Protein AF-V9ZBG5-F1 (afdb_monomer)

Foldseek 3Di:
DVVVVVVVVVVVVVVVVPPPPPPPPPVLFQCCVVPVVLLVVLLVLQVVLCVLVVHPVLSVVCPGSLNPDVSSVVSCVSVVVVVCSVVNVVSSVNRNDHPPPPPVPVVVVDPDDDPDDPDDDDDDD

Mean predicted aligned error: 14.55 Å

InterPro domains:
  IPR001166 Hyperglycemic hormone [PR00550] (35-51)
  IPR001166 Hyperglycemic hormone [PR00550] (51-66)
  IPR001166 Hyperglycemic hormone [PR00550] (66-76)
  IPR001262 Hyperglycemic hormone type 2 [PR00549] (28-44)
  IPR001262 Hyperglycemic hormone type 2 [PR00549] (52-64)
  IPR001262 Hyperglycemic hormone type 2 [PR00549] (73-84)
  IPR001262 Hyperglycemic hormone type 2 [PR00549] (84-95)
  IPR018251 Crustacean neurohormone, conserved site [PS01250] (58-75)
  IPR031098 Crustacean CHH/MIH/GIH neurohormone family [PF01147] (35-92)
  IPR031098 Crustacean CHH/MIH/GIH neurohormone family [PTHR35981] (20-97)
  IPR035957 Crustacean CHH/MIH/GIH neurohormone superfamily [G3DSA:1.10.2010.10] (22-98)
  IPR035957 Crustacean CHH/MIH/GIH neurohormone superfamily [SSF81778] (23-97)

Secondary structure (DSSP, 8-state):
-HHHHHHHHHHHHHHHHTTSSTT----SSTTTTT-HHHHHHHHHHHHHHHHHTT-HHHHHHHHTTTT-SHHHHHHHHHTTTTTTHHHHHHHHHHHHS--TTSTTTSTTT----------------

Nearest PDB structures (foldseek):
  1j0t-assembly1_A  TM=8.504E-01  e=1.084E-04  Penaeus japonicus

Structure (mmCIF, N/CA/C/O backbone):
data_AF-V9ZBG5-F1
#
_entry.id   AF-V9ZBG5-F1
#
loop_
_atom_site.group_PDB
_atom_site.id
_atom_site.type_symbol
_atom_site.label_atom_id
_atom_site.label_alt_id
_atom_site.label_comp_id
_atom_site.label_asym_id
_atom_site.label_entity_id
_atom_site.label_seq_id
_atom_site.pdbx_PDB_ins_code
_atom_site.Cartn_x
_atom_site.Cartn_y
_atom_site.Cartn_z
_atom_site.occupancy
_atom_site.B_iso_or_equiv
_atom_site.auth_seq_id
_atom_site.auth_comp_id
_atom_site.auth_asym_id
_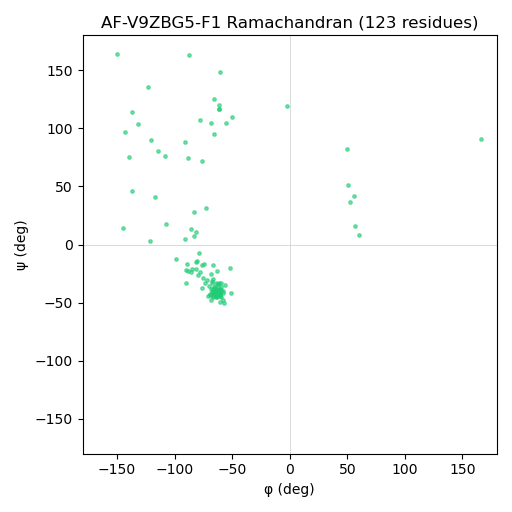atom_site.auth_atom_id
_atom_site.pdbx_PDB_model_num
ATOM 1 N N . MET A 1 1 ? 28.650 -11.155 -51.833 1.00 70.94 1 MET A N 1
ATOM 2 C CA . MET A 1 1 ? 27.173 -11.284 -51.750 1.00 70.94 1 MET A CA 1
ATOM 3 C C . MET A 1 1 ? 26.708 -12.117 -50.558 1.00 70.94 1 MET A C 1
ATOM 5 O O . MET A 1 1 ? 25.899 -11.615 -49.797 1.00 70.94 1 MET A O 1
ATOM 9 N N . TRP A 1 2 ? 27.236 -13.323 -50.328 1.00 78.38 2 TRP A N 1
ATOM 10 C CA . TRP A 1 2 ? 26.795 -14.191 -49.221 1.00 78.38 2 TRP A CA 1
ATOM 11 C C . TRP A 1 2 ? 27.058 -13.635 -47.816 1.00 78.38 2 TRP A C 1
ATOM 13 O O . TRP A 1 2 ? 26.186 -13.708 -46.959 1.00 78.38 2 TRP A O 1
ATOM 23 N N . LEU A 1 3 ? 28.213 -12.998 -47.598 1.00 73.88 3 LEU A N 1
ATOM 24 C CA . LEU A 1 3 ? 28.530 -12.371 -46.309 1.00 73.88 3 LEU A CA 1
ATOM 25 C C . LEU A 1 3 ? 27.525 -11.272 -45.935 1.00 73.88 3 LEU A C 1
ATOM 27 O O . LEU A 1 3 ? 27.107 -11.188 -44.788 1.00 73.88 3 LEU A O 1
ATOM 31 N N . LEU A 1 4 ? 27.071 -10.485 -46.917 1.00 78.69 4 LEU A N 1
ATOM 32 C CA . LEU A 1 4 ? 26.059 -9.451 -46.694 1.00 78.69 4 LEU A CA 1
ATOM 33 C C . LEU A 1 4 ? 24.703 -10.064 -46.322 1.00 78.69 4 LEU A C 1
ATOM 35 O O . LEU A 1 4 ? 24.044 -9.564 -45.421 1.00 78.69 4 LEU A O 1
ATOM 39 N N . ALA A 1 5 ? 24.312 -11.175 -46.953 1.00 82.81 5 ALA A N 1
ATOM 40 C CA . ALA A 1 5 ? 23.065 -11.868 -46.632 1.00 82.81 5 ALA A CA 1
ATOM 41 C C . ALA A 1 5 ? 23.072 -12.463 -45.213 1.00 82.81 5 ALA A C 1
ATOM 43 O O . ALA A 1 5 ? 22.088 -12.327 -44.491 1.00 82.81 5 ALA A O 1
ATOM 44 N N . VAL A 1 6 ? 24.190 -13.061 -44.782 1.00 86.00 6 VAL A N 1
ATOM 45 C CA . VAL A 1 6 ? 24.342 -13.608 -43.420 1.00 86.00 6 VAL A CA 1
ATOM 46 C C . VAL A 1 6 ? 24.292 -12.495 -42.372 1.00 86.00 6 VAL A C 1
ATOM 48 O O . VAL A 1 6 ? 23.610 -12.639 -41.360 1.00 86.00 6 VAL A O 1
ATOM 51 N N . VAL A 1 7 ? 24.948 -11.362 -42.636 1.00 85.12 7 VAL A N 1
ATOM 52 C CA . VAL A 1 7 ? 24.927 -10.193 -41.742 1.00 85.12 7 VAL A CA 1
ATOM 53 C C . VAL A 1 7 ? 23.523 -9.592 -41.645 1.00 85.12 7 VAL A C 1
ATOM 55 O O . VAL A 1 7 ? 23.059 -9.306 -40.544 1.00 85.12 7 VAL A O 1
ATOM 58 N N . VAL A 1 8 ? 22.813 -9.452 -42.769 1.00 85.25 8 VAL A N 1
ATOM 59 C CA . VAL A 1 8 ? 21.434 -8.938 -42.788 1.00 85.25 8 VAL A CA 1
ATOM 60 C C . VAL A 1 8 ? 20.486 -9.883 -42.048 1.00 85.25 8 VAL A C 1
ATOM 62 O O . VAL A 1 8 ? 19.693 -9.427 -41.230 1.00 85.25 8 VAL A O 1
ATOM 65 N N . MET A 1 9 ? 20.597 -11.195 -42.258 1.00 78.88 9 MET A N 1
ATOM 66 C CA . MET A 1 9 ? 19.782 -12.186 -41.546 1.00 78.88 9 MET A CA 1
ATOM 67 C C . ME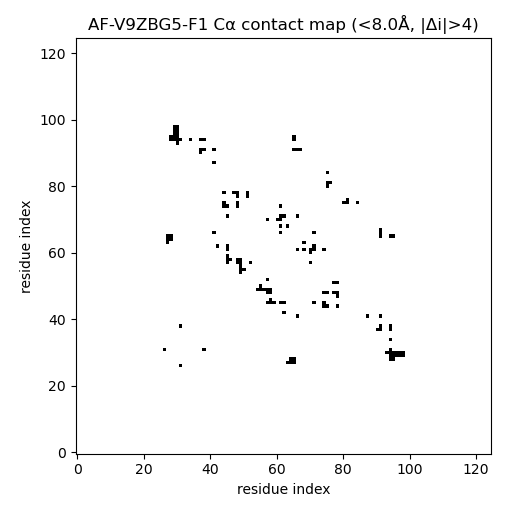T A 1 9 ? 20.050 -12.163 -40.038 1.00 78.88 9 MET A C 1
ATOM 69 O O . MET A 1 9 ? 19.104 -12.100 -39.256 1.00 78.88 9 MET A O 1
ATOM 73 N N . ALA A 1 10 ? 21.317 -12.119 -39.619 1.00 78.38 10 ALA A N 1
ATOM 74 C CA . ALA A 1 10 ? 21.672 -12.002 -38.207 1.00 78.38 10 ALA A CA 1
ATOM 75 C C . ALA A 1 10 ? 21.121 -10.707 -37.581 1.00 78.38 10 ALA A C 1
ATOM 77 O O . ALA A 1 10 ? 20.576 -10.735 -36.475 1.00 78.38 10 ALA A O 1
ATOM 78 N N . ALA A 1 11 ? 21.186 -9.582 -38.300 1.00 77.19 11 ALA A N 1
ATOM 79 C CA . ALA A 1 11 ? 20.657 -8.306 -37.827 1.00 77.19 11 ALA A CA 1
ATOM 80 C C . ALA A 1 11 ? 19.125 -8.331 -37.679 1.00 77.19 11 ALA A C 1
ATOM 82 O O . ALA A 1 11 ? 18.598 -7.871 -36.668 1.00 77.19 11 ALA A O 1
ATOM 83 N N . LEU A 1 12 ? 18.408 -8.927 -38.638 1.00 73.19 12 LEU A N 1
ATOM 84 C CA . LEU A 1 12 ? 16.946 -9.063 -38.598 1.00 73.19 12 LEU A CA 1
ATOM 85 C C . LEU A 1 12 ? 16.469 -9.952 -37.437 1.00 73.19 12 LEU A C 1
ATOM 87 O O . LEU A 1 12 ? 15.467 -9.644 -36.785 1.00 73.19 12 LEU A O 1
ATOM 91 N N . TRP A 1 13 ? 17.204 -11.023 -37.131 1.00 66.31 13 TRP A N 1
ATOM 92 C CA . TRP A 1 13 ? 16.911 -11.904 -35.996 1.00 66.31 13 TRP A CA 1
ATOM 93 C C . TRP A 1 13 ? 17.167 -11.188 -34.666 1.00 66.31 13 TRP A C 1
ATOM 95 O O . TRP A 1 13 ? 16.324 -11.212 -33.769 1.00 66.31 13 TRP A O 1
ATOM 105 N N . SER A 1 14 ? 18.281 -10.459 -34.578 1.00 60.31 14 SER A N 1
ATOM 106 C CA . SER A 1 14 ? 18.647 -9.672 -33.391 1.00 60.31 14 SER A CA 1
ATOM 107 C C . SER A 1 14 ? 17.612 -8.585 -33.071 1.00 60.31 14 SER A C 1
ATOM 109 O O . SER A 1 14 ? 17.244 -8.392 -31.911 1.00 60.31 14 SER A O 1
ATOM 111 N N . LEU A 1 15 ? 17.083 -7.917 -34.105 1.00 59.62 15 LEU A N 1
ATOM 112 C CA . LEU A 1 15 ? 16.089 -6.843 -33.972 1.00 59.62 15 LEU A CA 1
ATOM 113 C C . LEU A 1 15 ? 14.720 -7.343 -33.478 1.00 59.62 15 LEU A C 1
ATOM 115 O O . LEU A 1 15 ? 13.952 -6.586 -32.882 1.00 59.62 15 LEU A O 1
ATOM 119 N N . SER A 1 16 ? 14.411 -8.618 -33.727 1.00 57.88 16 SER A N 1
ATOM 120 C CA . SER A 1 16 ? 13.158 -9.262 -33.316 1.00 57.88 16 SER A CA 1
ATOM 121 C C . SER A 1 16 ? 13.155 -9.589 -31.819 1.00 57.88 16 SER A C 1
ATOM 123 O O . SER A 1 16 ? 12.141 -9.405 -31.149 1.00 57.88 16 SER A O 1
ATOM 125 N N . VAL A 1 17 ? 14.308 -10.001 -31.279 1.00 56.06 17 VAL A N 1
ATOM 126 C CA . VAL A 1 17 ? 14.478 -10.404 -29.871 1.00 56.06 17 VAL A CA 1
ATOM 127 C C . VAL A 1 17 ? 14.412 -9.208 -28.909 1.00 56.06 17 VAL A C 1
ATOM 129 O O . VAL A 1 17 ? 13.935 -9.339 -27.784 1.00 56.06 17 VAL A O 1
ATOM 132 N N . GLN A 1 18 ? 14.827 -8.014 -29.343 1.00 55.06 18 GLN A N 1
ATOM 133 C CA . GLN A 1 18 ? 14.883 -6.830 -28.472 1.00 55.06 18 GLN A CA 1
ATOM 134 C C . GLN A 1 18 ? 13.517 -6.175 -28.187 1.00 55.06 18 GLN A C 1
ATOM 136 O O . GLN A 1 18 ? 13.397 -5.410 -27.231 1.00 55.06 18 GLN A O 1
ATOM 141 N N . ARG A 1 19 ? 12.465 -6.451 -28.974 1.00 52.88 19 ARG A N 1
ATOM 142 C CA . ARG A 1 19 ? 11.165 -5.753 -28.841 1.00 52.88 19 ARG A CA 1
ATOM 143 C C . ARG A 1 19 ? 10.272 -6.275 -27.709 1.00 52.88 19 ARG A C 1
ATOM 145 O O . ARG A 1 19 ? 9.309 -5.600 -27.348 1.00 52.88 19 ARG A O 1
ATOM 152 N N . THR A 1 20 ? 10.571 -7.441 -27.143 1.00 45.22 20 THR A N 1
ATOM 153 C CA . THR A 1 20 ? 9.694 -8.149 -26.192 1.00 45.22 20 THR A CA 1
ATOM 154 C C . THR A 1 20 ? 10.045 -7.961 -24.714 1.00 45.22 20 THR A C 1
ATOM 156 O O . THR A 1 20 ? 9.209 -8.268 -23.872 1.00 45.22 20 THR A O 1
ATOM 159 N N . ALA A 1 21 ? 11.214 -7.413 -24.367 1.00 51.22 21 ALA A N 1
ATOM 160 C CA . ALA A 1 21 ? 11.651 -7.320 -22.965 1.00 51.22 21 ALA A CA 1
ATOM 161 C C . ALA A 1 21 ? 11.184 -6.049 -22.223 1.00 51.22 21 ALA A C 1
ATOM 163 O O . ALA A 1 21 ? 11.084 -6.046 -21.002 1.00 51.22 21 ALA A O 1
ATOM 164 N N . ALA A 1 22 ? 10.859 -4.964 -22.933 1.00 50.44 22 ALA A N 1
ATOM 165 C CA . ALA A 1 22 ? 10.626 -3.649 -22.317 1.00 50.44 22 ALA A CA 1
ATOM 166 C C . ALA A 1 22 ? 9.210 -3.433 -21.737 1.00 50.44 22 ALA A C 1
ATOM 168 O O . ALA A 1 22 ? 8.860 -2.308 -21.387 1.00 50.44 22 ALA A O 1
ATOM 169 N N . ARG A 1 23 ? 8.361 -4.469 -21.688 1.00 48.41 23 ARG A N 1
ATOM 170 C CA . ARG A 1 23 ? 6.941 -4.345 -21.293 1.00 48.41 23 ARG A CA 1
ATOM 171 C C . ARG A 1 23 ? 6.541 -5.194 -20.086 1.00 48.41 23 ARG A C 1
ATOM 173 O O . ARG A 1 23 ? 5.368 -5.201 -19.744 1.00 48.41 23 ARG A O 1
ATOM 180 N N . MET A 1 24 ? 7.487 -5.903 -19.471 1.00 43.22 24 MET A N 1
ATOM 181 C CA . MET A 1 24 ? 7.234 -6.800 -18.336 1.00 43.22 24 MET A CA 1
ATOM 182 C C . MET A 1 24 ? 7.964 -6.346 -17.070 1.00 43.22 24 MET A C 1
ATOM 184 O O . MET A 1 24 ? 8.543 -7.156 -16.357 1.00 43.22 24 MET A O 1
ATOM 188 N N . ILE A 1 25 ? 7.973 -5.044 -16.808 1.00 46.12 25 ILE A N 1
ATOM 189 C CA . ILE A 1 25 ? 8.219 -4.556 -15.453 1.00 46.12 25 ILE A CA 1
ATOM 190 C C . ILE A 1 25 ? 6.867 -4.038 -14.986 1.00 46.12 25 ILE A C 1
ATOM 192 O O . ILE A 1 25 ? 6.561 -2.851 -15.077 1.00 46.12 25 ILE A O 1
ATOM 196 N N . ASP A 1 26 ? 6.006 -4.988 -14.633 1.00 48.09 26 ASP A N 1
ATOM 197 C CA . ASP A 1 26 ? 4.815 -4.711 -13.844 1.00 48.09 26 ASP A CA 1
ATOM 198 C C . ASP A 1 26 ? 5.314 -4.517 -12.407 1.00 48.09 26 ASP A C 1
ATOM 200 O O . ASP A 1 26 ? 5.242 -5.410 -11.567 1.00 48.09 26 ASP A O 1
ATOM 204 N N . ASP A 1 27 ? 5.982 -3.383 -12.168 1.00 54.62 27 ASP A N 1
ATOM 205 C CA . ASP A 1 27 ? 6.248 -2.930 -10.811 1.00 54.62 27 ASP A CA 1
ATOM 206 C C . ASP A 1 27 ? 4.874 -2.601 -10.227 1.00 54.62 27 ASP A C 1
ATOM 208 O O . ASP A 1 27 ? 4.351 -1.502 -10.423 1.00 54.62 27 ASP A O 1
ATOM 212 N N . GLU A 1 28 ? 4.278 -3.564 -9.519 1.00 68.12 28 GLU A N 1
ATOM 213 C CA . GLU A 1 28 ? 2.988 -3.406 -8.837 1.00 68.12 28 GLU A CA 1
ATOM 214 C C . GLU A 1 28 ? 2.966 -2.154 -7.939 1.00 68.12 28 GLU A C 1
ATOM 216 O O . GLU A 1 28 ? 1.889 -1.637 -7.660 1.00 68.12 28 GLU A O 1
ATOM 221 N N . CYS A 1 29 ? 4.140 -1.628 -7.558 1.00 81.69 29 CYS A N 1
ATOM 222 C CA . CYS A 1 29 ? 4.355 -0.295 -7.002 1.00 81.69 29 CYS A CA 1
ATOM 223 C C . CYS A 1 29 ? 5.607 0.376 -7.624 1.00 81.69 29 CYS A C 1
ATOM 225 O O . CYS A 1 29 ? 6.729 -0.047 -7.333 1.00 81.69 29 CYS A O 1
ATOM 227 N N . PRO A 1 30 ? 5.475 1.469 -8.401 1.00 80.00 30 PRO A N 1
ATOM 228 C CA . PRO A 1 30 ? 6.594 2.084 -9.127 1.00 80.00 30 PRO A CA 1
ATOM 229 C C . PRO A 1 30 ? 7.671 2.729 -8.237 1.00 80.00 30 PRO A C 1
ATOM 231 O O . PRO A 1 30 ? 8.781 2.971 -8.709 1.00 80.00 30 PRO A O 1
ATOM 234 N N . ASN A 1 31 ? 7.380 3.020 -6.963 1.00 81.25 31 ASN A N 1
ATOM 235 C CA . ASN A 1 31 ? 8.341 3.598 -6.013 1.00 81.25 31 ASN A CA 1
ATOM 236 C C . ASN A 1 31 ? 8.828 2.602 -4.947 1.00 81.25 31 ASN A C 1
ATOM 238 O O . ASN A 1 31 ? 9.330 3.012 -3.896 1.00 81.25 31 ASN A O 1
ATOM 242 N N . LEU A 1 32 ? 8.656 1.298 -5.184 1.00 81.88 32 LEU A N 1
ATOM 243 C CA . LEU A 1 32 ? 8.987 0.252 -4.215 1.00 81.88 32 LEU A CA 1
ATOM 244 C C . LEU A 1 32 ? 10.482 0.215 -3.872 1.00 81.88 32 LEU A C 1
ATOM 246 O O . LEU A 1 32 ? 10.849 0.115 -2.705 1.00 81.88 32 LEU A O 1
ATOM 250 N N . ILE A 1 33 ? 11.348 0.333 -4.884 1.00 78.19 33 ILE A N 1
ATOM 251 C CA . ILE A 1 33 ? 12.808 0.199 -4.737 1.00 78.19 33 ILE A CA 1
ATOM 252 C C . ILE A 1 33 ? 13.376 1.238 -3.754 1.00 78.19 33 ILE A C 1
ATOM 254 O O . ILE A 1 33 ? 14.332 0.947 -3.039 1.00 78.19 33 ILE A O 1
ATOM 258 N N . GLY A 1 34 ? 12.781 2.435 -3.699 1.00 82.00 34 GLY A N 1
ATOM 259 C CA . GLY A 1 34 ? 13.205 3.517 -2.807 1.00 82.00 34 GLY A CA 1
ATOM 260 C C . GLY A 1 34 ? 12.549 3.511 -1.425 1.00 82.00 34 GLY A C 1
ATOM 261 O O . GLY A 1 34 ? 13.062 4.173 -0.532 1.00 82.00 34 GLY A O 1
ATOM 262 N N . ASN A 1 35 ? 11.442 2.784 -1.242 1.00 87.81 35 ASN A N 1
ATOM 263 C CA . ASN A 1 35 ? 10.623 2.835 -0.024 1.00 87.81 35 ASN A CA 1
ATOM 264 C C . ASN A 1 35 ? 10.192 1.434 0.428 1.00 87.81 35 ASN A C 1
ATOM 266 O O . ASN A 1 35 ? 9.021 1.179 0.724 1.00 87.81 35 ASN A O 1
ATOM 270 N N . ARG A 1 36 ? 11.135 0.489 0.438 1.00 88.31 36 ARG A N 1
ATOM 271 C CA . ARG A 1 36 ? 10.857 -0.903 0.813 1.00 88.31 36 ARG A CA 1
ATOM 272 C C . ARG A 1 36 ? 10.350 -1.028 2.254 1.00 88.31 36 ARG A C 1
ATOM 274 O O . ARG A 1 36 ? 9.510 -1.877 2.526 1.00 88.31 36 ARG A O 1
ATOM 281 N N . ASP A 1 37 ? 10.819 -0.162 3.146 1.00 90.31 37 ASP A N 1
ATOM 282 C CA . ASP A 1 37 ? 10.382 -0.086 4.541 1.00 90.31 37 ASP A CA 1
ATOM 283 C C . ASP A 1 37 ? 8.910 0.335 4.671 1.00 90.31 37 ASP A C 1
ATOM 285 O O . ASP A 1 37 ? 8.193 -0.173 5.531 1.00 90.31 37 ASP A O 1
ATOM 289 N N . LEU A 1 38 ? 8.437 1.237 3.804 1.00 91.62 38 LEU A N 1
ATOM 290 C CA . LEU A 1 38 ? 7.028 1.626 3.776 1.00 91.62 38 LEU A CA 1
ATOM 291 C C . LEU A 1 38 ? 6.166 0.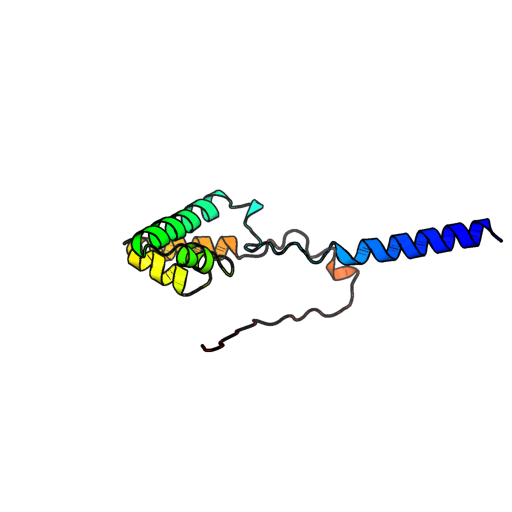479 3.261 1.00 91.62 38 LEU A C 1
ATOM 293 O O . LEU A 1 38 ? 5.119 0.211 3.843 1.00 91.62 38 LEU A O 1
ATOM 297 N N . TYR A 1 39 ? 6.621 -0.203 2.206 1.00 91.75 39 TYR A N 1
ATOM 298 C CA . TYR A 1 39 ? 5.929 -1.361 1.644 1.00 91.75 39 TYR A CA 1
ATOM 299 C C . TYR A 1 39 ? 5.740 -2.466 2.683 1.00 91.75 39 TYR A C 1
ATOM 301 O O . TYR A 1 39 ? 4.631 -2.953 2.848 1.00 91.75 39 TYR A O 1
ATOM 309 N N . GLU A 1 40 ? 6.791 -2.820 3.422 1.00 92.62 40 GLU A N 1
ATOM 310 C CA . GLU A 1 40 ? 6.731 -3.869 4.446 1.00 92.62 40 GLU A CA 1
ATOM 311 C C . GLU A 1 40 ? 5.708 -3.546 5.546 1.00 92.62 40 GLU A C 1
ATOM 313 O O . GLU A 1 40 ? 4.944 -4.416 5.963 1.00 92.62 40 GLU A O 1
ATOM 318 N N . LYS A 1 41 ? 5.612 -2.275 5.958 1.00 92.00 41 LYS A N 1
ATOM 319 C CA . LYS A 1 41 ? 4.621 -1.841 6.956 1.00 92.00 41 LYS A CA 1
ATOM 320 C C . LYS A 1 41 ? 3.183 -2.012 6.471 1.00 92.00 41 LYS A C 1
ATOM 322 O O . LYS A 1 41 ? 2.343 -2.481 7.234 1.00 92.00 41 LYS A O 1
ATOM 327 N N . VAL A 1 42 ? 2.877 -1.618 5.232 1.00 92.69 42 VAL A N 1
ATOM 328 C CA . VAL A 1 42 ? 1.517 -1.788 4.687 1.00 92.69 42 VAL A CA 1
ATOM 329 C C . VAL A 1 42 ? 1.220 -3.239 4.306 1.00 92.69 42 VAL A C 1
ATOM 331 O O . VAL A 1 42 ? 0.071 -3.665 4.412 1.00 92.69 42 VAL A O 1
ATOM 334 N N . ASP A 1 43 ? 2.237 -4.016 3.936 1.00 93.69 43 ASP A N 1
ATOM 335 C CA . ASP A 1 43 ? 2.104 -5.444 3.650 1.00 93.69 43 ASP A CA 1
ATOM 336 C C . ASP A 1 43 ? 1.754 -6.252 4.904 1.00 93.69 43 ASP A C 1
ATOM 338 O O . ASP A 1 43 ? 0.846 -7.086 4.873 1.00 93.69 43 ASP A O 1
ATOM 342 N N . TRP A 1 44 ? 2.373 -5.932 6.043 1.00 93.56 44 TRP A N 1
ATOM 343 C CA . TRP A 1 44 ? 2.063 -6.594 7.309 1.00 93.56 44 TRP A CA 1
ATOM 344 C C . TRP A 1 44 ? 0.587 -6.423 7.716 1.00 93.56 44 TRP A C 1
ATOM 346 O O . TRP A 1 44 ? -0.049 -7.374 8.167 1.00 93.56 44 TRP A O 1
ATOM 356 N N . ILE A 1 45 ? -0.021 -5.262 7.441 1.00 94.56 45 ILE A N 1
ATOM 357 C CA . ILE A 1 45 ? -1.464 -5.046 7.661 1.00 94.56 45 ILE A CA 1
ATOM 358 C C . ILE A 1 45 ? -2.304 -6.006 6.813 1.00 94.56 45 ILE A C 1
ATOM 360 O O . ILE A 1 45 ? -3.317 -6.531 7.283 1.00 94.56 45 ILE A O 1
ATOM 364 N N . CYS A 1 46 ? -1.902 -6.247 5.564 1.00 94.44 46 CYS A N 1
ATOM 365 C CA . CYS A 1 46 ? -2.584 -7.198 4.693 1.00 94.44 46 CYS A CA 1
ATOM 366 C C . CYS A 1 46 ? -2.458 -8.641 5.207 1.00 94.44 46 CYS A C 1
ATOM 368 O O . CYS A 1 46 ? -3.417 -9.410 5.086 1.00 94.44 46 CYS A O 1
ATOM 370 N N . GLU A 1 47 ? -1.317 -9.015 5.788 1.00 94.31 47 GLU A N 1
ATOM 371 C CA . GLU A 1 47 ? -1.120 -10.334 6.401 1.00 94.31 47 GLU A CA 1
ATOM 372 C C . GLU A 1 47 ? -1.962 -10.520 7.668 1.00 94.31 47 GLU A C 1
ATOM 374 O O . GLU A 1 47 ? -2.700 -11.507 7.772 1.00 94.31 47 GLU A O 1
ATOM 379 N N . ASP A 1 48 ? -1.942 -9.547 8.579 1.00 94.38 48 ASP A N 1
ATOM 380 C CA . ASP A 1 48 ? -2.749 -9.572 9.803 1.00 94.38 48 ASP A CA 1
ATOM 381 C C . ASP A 1 48 ? -4.245 -9.628 9.471 1.00 94.38 48 ASP A C 1
ATOM 383 O O . ASP A 1 48 ? -4.993 -10.443 10.016 1.00 94.38 48 ASP A O 1
ATOM 387 N N . CYS A 1 49 ? -4.685 -8.839 8.492 1.00 94.56 49 CYS A N 1
ATOM 388 C CA . CYS A 1 49 ? -6.053 -8.869 7.987 1.00 94.56 49 CYS A CA 1
ATOM 389 C C . CYS A 1 49 ? -6.437 -10.239 7.403 1.00 94.56 49 CYS A C 1
ATOM 391 O O . CYS A 1 49 ? -7.518 -10.768 7.689 1.00 94.56 49 CYS A O 1
ATOM 393 N N . ALA A 1 50 ? -5.556 -10.855 6.608 1.00 94.31 50 ALA A N 1
ATOM 394 C CA . ALA A 1 50 ? -5.794 -12.188 6.059 1.00 94.31 50 ALA A CA 1
ATOM 395 C C . ALA A 1 50 ? -5.928 -13.249 7.163 1.00 94.31 50 ALA A C 1
ATOM 397 O O . ALA A 1 50 ? -6.732 -14.180 7.015 1.00 94.31 50 ALA A O 1
ATOM 398 N N . ASN A 1 51 ? -5.193 -13.084 8.267 1.00 93.12 51 ASN A N 1
ATOM 399 C CA . ASN A 1 51 ? -5.282 -13.938 9.446 1.00 93.12 51 ASN A CA 1
ATOM 400 C C . ASN A 1 51 ? -6.601 -13.726 10.214 1.00 93.12 51 ASN A C 1
ATOM 402 O O . ASN A 1 51 ? -7.283 -14.706 10.518 1.00 93.12 51 ASN A O 1
ATOM 406 N N . ILE A 1 52 ? -7.027 -12.473 10.429 1.00 92.88 52 ILE A N 1
ATOM 407 C CA . ILE A 1 52 ? -8.311 -12.126 11.077 1.00 92.88 52 ILE A CA 1
ATOM 408 C C . ILE A 1 52 ? -9.489 -12.758 10.327 1.00 92.88 52 ILE A C 1
ATOM 410 O O . ILE A 1 52 ? -10.322 -13.446 10.919 1.00 92.88 52 ILE A O 1
ATOM 414 N N . PHE A 1 53 ? -9.541 -12.585 9.003 1.00 91.44 53 PHE A N 1
ATOM 415 C CA . PHE A 1 53 ? -10.610 -13.155 8.177 1.00 91.44 53 PHE A CA 1
ATOM 416 C C . PHE A 1 53 ? -10.425 -14.646 7.869 1.00 91.44 53 PHE A C 1
ATOM 418 O O . PHE A 1 53 ? -11.323 -15.256 7.282 1.00 91.44 53 PHE A O 1
ATOM 425 N N . ARG A 1 54 ? -9.276 -15.234 8.232 1.00 92.12 54 ARG A N 1
ATOM 426 C CA . ARG A 1 54 ? -8.880 -16.619 7.919 1.00 92.12 54 ARG A CA 1
ATOM 427 C C . ARG A 1 54 ? -8.993 -16.933 6.420 1.00 92.12 54 ARG A C 1
ATOM 429 O O . ARG A 1 54 ? -9.389 -18.029 6.022 1.00 92.12 54 ARG A O 1
ATOM 436 N N . LYS A 1 55 ? -8.676 -15.952 5.568 1.00 89.31 55 LYS A N 1
ATOM 437 C CA . LYS A 1 55 ? -8.799 -16.029 4.102 1.00 89.31 55 LYS A CA 1
ATOM 438 C C . LYS A 1 55 ? -7.514 -15.551 3.436 1.00 89.31 55 LYS A C 1
ATOM 440 O O . LYS A 1 55 ? -7.315 -14.358 3.249 1.00 89.31 55 LYS A O 1
ATOM 445 N N . ILE A 1 56 ? -6.706 -16.491 2.947 1.00 84.00 56 ILE A N 1
ATOM 446 C CA . ILE A 1 56 ? -5.429 -16.206 2.257 1.00 84.00 56 ILE A CA 1
ATOM 447 C C . ILE A 1 56 ? -5.621 -15.271 1.049 1.00 84.00 56 ILE A C 1
ATOM 449 O O . ILE A 1 56 ? -4.798 -14.397 0.787 1.00 84.00 56 ILE A O 1
ATOM 453 N N . ARG A 1 57 ? -6.749 -15.397 0.332 1.00 86.69 57 ARG A N 1
ATOM 454 C CA . ARG A 1 57 ? -7.067 -14.529 -0.815 1.00 86.69 57 ARG A CA 1
ATOM 455 C C . ARG A 1 57 ? -7.225 -13.049 -0.439 1.00 86.69 57 ARG A C 1
ATOM 457 O O . ARG A 1 57 ? -7.039 -12.216 -1.318 1.00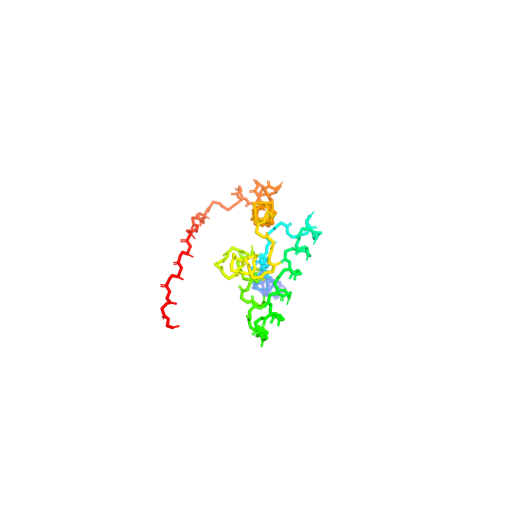 86.69 57 ARG A O 1
ATOM 464 N N . MET A 1 58 ? -7.522 -12.723 0.824 1.00 89.19 58 MET A N 1
ATOM 465 C CA . MET A 1 58 ? -7.586 -11.331 1.289 1.00 89.19 58 MET A CA 1
ATOM 466 C C . MET A 1 58 ? -6.216 -10.660 1.217 1.00 89.19 58 MET A C 1
ATOM 468 O O . MET A 1 58 ? -6.119 -9.564 0.685 1.00 89.19 58 MET A O 1
ATOM 472 N N . GLY A 1 59 ? -5.144 -11.340 1.638 1.00 88.12 59 GLY A N 1
ATOM 473 C CA . GLY A 1 59 ? -3.788 -10.780 1.574 1.00 88.12 59 GLY A CA 1
ATOM 474 C C . GLY A 1 59 ? -3.362 -10.453 0.139 1.00 88.12 59 GLY A C 1
ATOM 475 O O . GLY A 1 59 ? -2.854 -9.369 -0.131 1.00 88.12 59 GLY A O 1
ATOM 476 N N . TYR A 1 60 ? -3.656 -11.346 -0.815 1.00 89.00 60 TYR A N 1
ATOM 477 C CA . TYR A 1 60 ? -3.412 -11.077 -2.239 1.00 89.00 60 TYR A CA 1
ATOM 478 C C . TYR A 1 60 ? -4.201 -9.862 -2.736 1.00 89.00 60 TYR A C 1
ATOM 480 O O . TYR A 1 60 ? -3.632 -8.973 -3.361 1.00 89.00 60 TYR A O 1
ATOM 488 N N . ARG A 1 61 ? -5.507 -9.803 -2.453 1.00 90.00 61 ARG A N 1
ATOM 489 C CA . ARG A 1 61 ? -6.365 -8.715 -2.934 1.00 90.00 61 ARG A CA 1
ATOM 490 C C . ARG A 1 61 ? -6.035 -7.369 -2.296 1.00 90.00 61 ARG A C 1
ATOM 492 O O . ARG A 1 61 ? -6.122 -6.367 -2.998 1.00 90.00 61 ARG A O 1
ATOM 499 N N . CYS A 1 62 ? -5.600 -7.376 -1.040 1.00 92.75 62 CYS A N 1
ATOM 500 C CA . CYS A 1 62 ? -5.146 -6.211 -0.291 1.00 92.75 62 CYS A CA 1
ATOM 501 C C . CYS A 1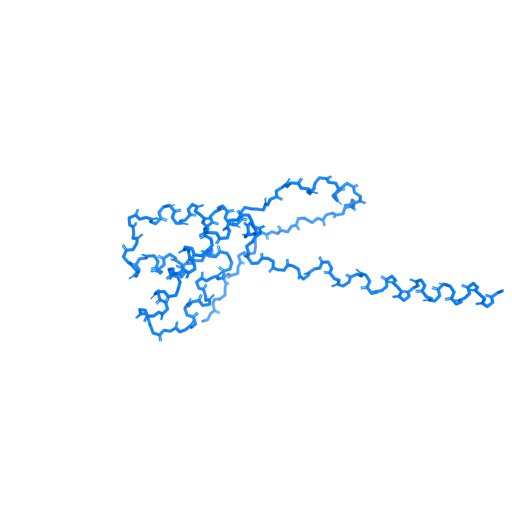 62 ? -3.899 -5.566 -0.918 1.00 92.75 62 CYS A C 1
ATOM 503 O O . CYS A 1 62 ? -3.848 -4.345 -1.045 1.00 92.75 62 CYS A O 1
ATOM 505 N N . ARG A 1 63 ? -2.948 -6.368 -1.421 1.00 91.00 63 ARG A N 1
ATOM 506 C CA . ARG A 1 63 ? -1.739 -5.881 -2.115 1.00 91.00 63 ARG A CA 1
ATOM 507 C C . ARG A 1 63 ? -1.982 -5.358 -3.538 1.00 91.00 63 ARG A C 1
ATOM 509 O O . ARG A 1 63 ? -1.131 -4.658 -4.084 1.00 91.00 63 ARG A O 1
ATOM 516 N N . ARG A 1 64 ? -3.124 -5.676 -4.162 1.00 88.69 64 ARG A N 1
ATOM 517 C CA . ARG A 1 64 ? -3.390 -5.308 -5.565 1.00 88.69 64 ARG A CA 1
ATOM 518 C C . ARG A 1 64 ? -3.372 -3.799 -5.780 1.00 88.69 64 ARG A C 1
ATOM 520 O O . ARG A 1 64 ? -3.824 -3.036 -4.925 1.00 88.69 64 ARG A O 1
ATOM 527 N N . ASN A 1 65 ? -2.947 -3.398 -6.980 1.00 86.75 65 ASN A N 1
ATOM 528 C CA . ASN A 1 65 ? -2.937 -2.001 -7.416 1.00 86.75 65 ASN A CA 1
ATOM 529 C C . ASN A 1 65 ? -2.153 -1.095 -6.448 1.00 86.75 65 ASN A C 1
ATOM 531 O O . ASN A 1 65 ? -2.616 -0.014 -6.089 1.00 86.75 65 ASN A O 1
ATOM 535 N N . CYS A 1 66 ? -1.002 -1.571 -5.964 1.00 90.44 66 CYS A N 1
ATOM 536 C CA . CYS A 1 66 ? -0.201 -0.897 -4.946 1.00 90.44 66 CYS A CA 1
ATOM 537 C C . CYS A 1 66 ? -1.015 -0.484 -3.706 1.00 90.44 66 CYS A C 1
ATOM 539 O O . CYS A 1 66 ? -1.015 0.687 -3.339 1.00 90.44 66 CYS A O 1
ATOM 541 N N . PHE A 1 67 ? -1.775 -1.405 -3.099 1.00 91.75 67 PHE A N 1
ATOM 542 C CA . PHE A 1 67 ? -2.654 -1.131 -1.942 1.00 91.75 67 PHE A CA 1
ATOM 543 C C . PHE A 1 67 ? -3.771 -0.093 -2.190 1.00 91.75 67 PHE A C 1
ATOM 545 O O . PHE A 1 67 ? -4.491 0.289 -1.266 1.00 91.75 67 PHE A O 1
ATOM 552 N N . TYR A 1 68 ? -3.972 0.356 -3.435 1.00 89.00 68 TYR A N 1
ATOM 553 C CA . TYR A 1 68 ? -5.055 1.263 -3.811 1.00 89.00 68 TYR A CA 1
ATOM 554 C C . TYR A 1 68 ? -6.311 0.472 -4.171 1.00 89.00 68 TYR A C 1
ATOM 556 O O . TYR A 1 68 ? -6.672 0.290 -5.338 1.00 89.00 68 TYR A O 1
ATOM 564 N N . ASN A 1 69 ? -6.956 -0.053 -3.140 1.00 89.81 69 ASN A N 1
ATOM 565 C CA . ASN A 1 69 ? -8.201 -0.790 -3.248 1.00 89.81 69 ASN A CA 1
ATOM 566 C C . ASN A 1 69 ? -9.023 -0.619 -1.962 1.00 89.81 69 ASN A C 1
ATOM 568 O O . ASN A 1 69 ? -8.527 -0.185 -0.918 1.00 89.81 69 ASN A O 1
ATOM 572 N N . GLU A 1 70 ? -10.307 -0.951 -2.041 1.00 91.56 70 GLU A N 1
ATOM 573 C CA . GLU A 1 70 ? -11.186 -0.907 -0.875 1.00 91.56 70 GLU A CA 1
ATOM 574 C C . GLU A 1 70 ? -10.817 -1.964 0.176 1.00 91.56 70 GLU A C 1
ATOM 576 O O . GLU A 1 70 ? -10.926 -1.679 1.366 1.00 91.56 70 GLU A O 1
ATOM 581 N N . GLU A 1 71 ? -10.285 -3.129 -0.224 1.00 91.62 71 GLU A N 1
ATOM 582 C CA . GLU A 1 71 ? -9.908 -4.192 0.720 1.00 91.62 71 GLU A CA 1
ATOM 583 C C . GLU A 1 71 ? -8.816 -3.738 1.695 1.00 91.62 71 GLU A C 1
ATOM 585 O O . GLU A 1 71 ? -8.913 -4.024 2.884 1.00 91.62 71 GLU A O 1
ATOM 590 N N . PHE A 1 72 ? -7.840 -2.943 1.250 1.00 93.62 72 PHE A N 1
ATOM 591 C CA . PHE A 1 72 ? -6.834 -2.339 2.125 1.00 93.62 72 PHE A CA 1
ATOM 592 C C . PHE A 1 72 ? -7.475 -1.414 3.168 1.00 93.62 72 PHE A C 1
ATOM 594 O O . PHE A 1 72 ? -7.133 -1.458 4.350 1.00 93.62 72 PHE A O 1
ATOM 601 N N . THR A 1 73 ? -8.477 -0.627 2.766 1.00 92.19 73 THR A N 1
ATOM 602 C CA . THR A 1 73 ? -9.218 0.242 3.694 1.00 92.19 73 THR A CA 1
ATOM 603 C C . THR A 1 73 ? -9.979 -0.570 4.741 1.00 92.19 73 THR A C 1
ATOM 605 O O . THR A 1 73 ? -10.013 -0.184 5.909 1.00 92.19 73 THR A O 1
ATOM 608 N N . TRP A 1 74 ? -10.574 -1.691 4.331 1.00 91.69 74 TRP A N 1
ATOM 609 C CA . TRP A 1 74 ? -11.280 -2.601 5.230 1.00 91.69 74 TRP A CA 1
ATOM 610 C C . TRP A 1 74 ? -10.302 -3.299 6.174 1.00 91.69 74 TRP A C 1
ATOM 612 O O . TRP A 1 74 ? -10.597 -3.436 7.358 1.00 91.69 74 TRP A O 1
ATOM 622 N N . CYS A 1 75 ? -9.122 -3.674 5.682 1.00 93.81 75 CYS A N 1
ATOM 623 C CA . CYS A 1 75 ? -8.064 -4.271 6.485 1.00 93.81 75 CYS A CA 1
ATOM 624 C C . CYS A 1 75 ? -7.546 -3.325 7.569 1.00 93.81 75 CYS A C 1
ATOM 626 O O . CYS A 1 75 ? -7.439 -3.751 8.712 1.00 93.81 75 CYS A O 1
ATOM 628 N N . ILE A 1 76 ? -7.332 -2.040 7.264 1.00 94.25 76 ILE A N 1
ATOM 629 C CA . ILE A 1 76 ? -6.967 -1.034 8.281 1.00 94.25 76 ILE A CA 1
ATOM 630 C C . ILE A 1 76 ? -8.029 -0.946 9.384 1.00 94.25 76 ILE A C 1
ATOM 632 O O . ILE A 1 76 ? -7.702 -0.802 10.560 1.00 94.25 76 ILE A O 1
ATOM 636 N N . SER A 1 77 ? -9.307 -1.016 9.007 1.00 91.62 77 SER A N 1
ATOM 637 C CA . SER A 1 77 ? -10.407 -1.018 9.972 1.00 91.62 77 SER A CA 1
ATOM 638 C C . SER A 1 77 ? -10.487 -2.319 10.776 1.00 91.62 77 SER A C 1
ATOM 640 O O . SER A 1 77 ? -10.817 -2.267 11.955 1.00 91.62 77 SER A O 1
ATOM 642 N N . ALA A 1 78 ? -10.178 -3.467 10.169 1.00 91.50 78 ALA A N 1
ATOM 643 C CA . ALA A 1 78 ? -10.215 -4.771 10.827 1.00 91.50 78 ALA A CA 1
ATOM 644 C C . ALA A 1 78 ? -9.057 -4.981 11.814 1.00 91.50 78 ALA A C 1
ATOM 646 O O . ALA A 1 78 ? -9.251 -5.631 12.834 1.00 91.50 78 ALA A O 1
ATOM 647 N N . THR A 1 79 ? -7.875 -4.424 11.537 1.00 91.44 79 THR A N 1
ATOM 648 C CA . THR A 1 79 ? -6.694 -4.512 12.414 1.00 91.44 79 THR A CA 1
ATOM 649 C C . THR A 1 79 ? -6.662 -3.426 13.497 1.00 91.44 79 THR A C 1
ATOM 651 O O . THR A 1 79 ? -5.610 -3.192 14.080 1.00 91.44 79 THR A O 1
ATOM 654 N N . GLU A 1 80 ? -7.773 -2.714 13.731 1.00 87.25 80 GLU A N 1
ATOM 655 C CA . GLU A 1 80 ? -7.885 -1.597 14.690 1.00 87.25 80 GLU A CA 1
ATOM 656 C C . GLU A 1 80 ? -6.886 -0.438 14.457 1.00 87.25 80 GLU A C 1
ATOM 658 O O . GLU A 1 80 ? -6.741 0.456 15.287 1.00 87.25 80 GLU A O 1
ATOM 663 N N . ASN A 1 81 ? -6.251 -0.357 13.281 1.00 83.12 81 ASN A N 1
ATOM 664 C CA . ASN A 1 81 ? -5.290 0.697 12.922 1.00 83.12 81 ASN A CA 1
ATOM 665 C C . ASN A 1 81 ? -5.972 1.982 12.407 1.00 83.12 81 ASN A C 1
ATOM 667 O O . ASN A 1 81 ? -5.419 2.739 11.602 1.00 83.12 81 ASN A O 1
ATOM 671 N N . THR A 1 82 ? -7.202 2.257 12.845 1.00 80.38 82 THR A N 1
ATOM 672 C CA . THR A 1 82 ? -8.010 3.367 12.319 1.00 80.38 82 THR A CA 1
ATOM 673 C C . THR A 1 82 ? -7.432 4.740 12.642 1.00 80.38 82 THR A C 1
ATOM 675 O O . THR A 1 82 ? -7.609 5.664 11.847 1.00 80.38 82 THR A O 1
ATOM 678 N N . GLU A 1 83 ? -6.716 4.878 13.761 1.00 86.69 83 GLU A N 1
ATOM 679 C CA . GLU A 1 83 ? -6.065 6.137 14.150 1.00 86.69 83 GLU A CA 1
ATOM 680 C C . GLU A 1 83 ? -4.930 6.513 13.183 1.00 86.69 83 GLU A C 1
ATOM 682 O O . GLU A 1 83 ? -4.813 7.669 12.776 1.00 86.69 83 GLU A O 1
ATOM 687 N N . HIS A 1 84 ? -4.167 5.521 12.710 1.00 89.75 84 HIS A N 1
ATOM 688 C CA . HIS A 1 84 ? -3.054 5.704 11.770 1.00 89.75 84 HIS A CA 1
ATOM 689 C C . HIS A 1 84 ? -3.470 5.582 10.299 1.00 89.75 84 HIS A C 1
ATOM 691 O O . HIS A 1 84 ? -2.639 5.671 9.396 1.00 89.75 84 HIS A O 1
ATOM 697 N N . LYS A 1 85 ? -4.770 5.435 10.015 1.00 91.31 85 LYS A N 1
ATOM 698 C CA . LYS A 1 85 ? -5.293 5.267 8.651 1.00 91.31 85 LYS A CA 1
ATOM 699 C C . LYS A 1 85 ? -4.784 6.331 7.676 1.00 91.31 85 LYS A C 1
ATOM 701 O O . LYS A 1 85 ? -4.470 6.013 6.533 1.00 91.31 85 LYS A O 1
ATOM 706 N N . LYS A 1 86 ? -4.722 7.594 8.107 1.00 91.56 86 LYS A N 1
ATOM 707 C CA . LYS A 1 86 ? -4.265 8.707 7.256 1.00 91.56 86 LYS A CA 1
ATOM 708 C C . LYS A 1 86 ? -2.787 8.574 6.890 1.00 91.56 86 LYS A C 1
ATOM 710 O O . LYS A 1 86 ? -2.437 8.792 5.736 1.00 91.56 86 LYS A O 1
ATOM 715 N N . GLU A 1 87 ? -1.958 8.190 7.853 1.00 92.31 87 GLU A N 1
ATOM 716 C CA . GLU A 1 87 ? -0.523 7.982 7.664 1.00 92.31 87 GLU A CA 1
ATOM 717 C C . GLU A 1 87 ? -0.256 6.790 6.738 1.00 92.31 87 GLU A C 1
ATOM 719 O O . GLU A 1 87 ? 0.482 6.911 5.763 1.00 92.31 87 GLU A O 1
ATOM 724 N N . LEU A 1 88 ? -0.955 5.675 6.959 1.00 92.31 88 LEU A N 1
ATOM 725 C CA . LEU A 1 88 ? -0.869 4.490 6.105 1.00 92.31 88 LEU A CA 1
ATOM 726 C C . LEU A 1 88 ? -1.270 4.796 4.657 1.00 92.31 88 LEU A C 1
ATOM 728 O O . LEU A 1 88 ? -0.562 4.435 3.719 1.00 92.31 88 LEU A O 1
ATOM 732 N N . MET A 1 89 ? -2.371 5.525 4.460 1.00 90.88 89 MET A N 1
ATOM 733 C CA . MET A 1 89 ? -2.802 5.961 3.127 1.00 90.88 89 MET A CA 1
ATOM 734 C C . MET A 1 89 ? -1.804 6.922 2.474 1.00 90.88 89 MET A C 1
ATOM 736 O O . MET A 1 89 ? -1.625 6.900 1.255 1.00 90.88 89 MET A O 1
ATOM 740 N N . GLN A 1 90 ? -1.124 7.748 3.268 1.00 92.25 90 GLN A N 1
ATOM 741 C CA . GLN A 1 90 ? -0.067 8.620 2.772 1.00 92.25 90 GLN A CA 1
ATOM 742 C C . GLN A 1 90 ? 1.152 7.817 2.299 1.00 92.25 90 GLN A C 1
ATOM 744 O O . GLN A 1 90 ? 1.703 8.124 1.242 1.00 92.25 90 GLN A O 1
ATOM 749 N N . TRP A 1 91 ? 1.549 6.762 3.013 1.00 91.69 91 TRP A N 1
ATOM 750 C CA . TRP A 1 91 ? 2.622 5.866 2.566 1.00 91.69 91 TRP A CA 1
ATOM 751 C C . TRP A 1 91 ? 2.266 5.143 1.269 1.00 91.69 91 TRP A C 1
ATOM 753 O O . TRP A 1 91 ? 3.086 5.098 0.354 1.00 91.69 91 TRP A O 1
ATOM 763 N N . VAL A 1 92 ? 1.026 4.665 1.138 1.00 91.38 92 VAL A N 1
ATOM 764 C CA . VAL A 1 92 ? 0.522 4.087 -0.119 1.00 91.38 92 VAL A CA 1
ATOM 765 C C . VAL A 1 92 ? 0.619 5.090 -1.274 1.00 91.38 92 VAL A C 1
ATOM 767 O O . VAL A 1 92 ? 1.064 4.738 -2.368 1.00 91.38 92 VAL A O 1
ATOM 770 N N . ALA A 1 93 ? 0.282 6.361 -1.037 1.00 90.81 93 ALA A N 1
ATOM 771 C CA . ALA A 1 93 ? 0.422 7.406 -2.050 1.00 90.81 93 ALA A CA 1
ATOM 772 C C . ALA A 1 93 ? 1.886 7.610 -2.487 1.00 90.81 93 ALA A C 1
ATOM 774 O O . ALA A 1 93 ? 2.152 7.782 -3.678 1.00 90.81 93 ALA A O 1
ATOM 775 N N . ILE A 1 94 ? 2.839 7.538 -1.552 1.00 90.25 94 ILE A N 1
ATOM 776 C CA . ILE A 1 94 ? 4.279 7.619 -1.848 1.00 90.25 94 ILE A CA 1
ATOM 777 C C . ILE A 1 94 ? 4.741 6.405 -2.663 1.00 90.25 94 ILE A C 1
ATOM 779 O O . ILE A 1 94 ? 5.470 6.573 -3.641 1.00 90.25 94 ILE A O 1
ATOM 783 N N . LEU A 1 95 ? 4.306 5.197 -2.294 1.00 88.88 95 LEU A N 1
ATOM 784 C CA . LEU A 1 95 ? 4.652 3.949 -2.987 1.00 88.88 95 LEU A CA 1
ATOM 785 C C . LEU A 1 95 ? 4.149 3.922 -4.436 1.00 88.88 95 LEU A C 1
ATOM 787 O O . LEU A 1 95 ? 4.818 3.387 -5.326 1.00 88.88 95 LEU A O 1
ATOM 791 N N . ARG A 1 96 ? 2.988 4.537 -4.680 1.00 86.81 96 ARG A N 1
ATOM 792 C CA . ARG A 1 96 ? 2.378 4.649 -6.008 1.00 86.81 96 ARG A CA 1
ATOM 793 C C . ARG A 1 96 ? 2.959 5.778 -6.859 1.00 86.81 96 ARG A C 1
ATOM 795 O O . ARG A 1 96 ? 2.816 5.747 -8.082 1.00 86.81 96 ARG A O 1
ATOM 802 N N . ALA A 1 97 ? 3.586 6.781 -6.252 1.00 86.00 97 ALA A N 1
ATOM 803 C CA . ALA A 1 97 ? 4.147 7.901 -6.993 1.00 86.00 97 ALA A CA 1
ATOM 804 C C . ALA A 1 97 ? 5.229 7.407 -7.965 1.00 86.00 97 ALA A C 1
ATOM 806 O O . ALA A 1 97 ? 6.255 6.877 -7.556 1.00 86.00 97 ALA A O 1
ATOM 807 N N . THR A 1 98 ? 5.029 7.576 -9.271 1.00 73.44 98 THR A N 1
ATOM 808 C CA . THR A 1 98 ? 6.055 7.221 -10.256 1.00 73.44 98 THR A CA 1
ATOM 809 C C . THR A 1 98 ? 7.277 8.130 -10.094 1.00 73.44 98 THR A C 1
ATOM 811 O O . THR A 1 98 ? 7.118 9.350 -10.183 1.00 73.44 98 THR A O 1
ATOM 814 N N . PRO A 1 99 ? 8.496 7.590 -9.904 1.00 62.50 99 PRO A N 1
ATOM 815 C CA . PRO A 1 99 ? 9.692 8.414 -9.815 1.00 62.50 99 PRO A CA 1
ATOM 816 C C . PRO A 1 99 ? 9.988 9.055 -11.179 1.00 62.50 99 PRO A C 1
ATOM 818 O O . PRO A 1 99 ? 10.508 8.424 -12.098 1.00 62.50 99 PRO A O 1
ATOM 821 N N . GLU A 1 100 ? 9.694 10.348 -11.319 1.00 56.66 100 GLU A N 1
ATOM 822 C CA . GLU A 1 100 ? 9.980 11.152 -12.519 1.00 56.66 100 GLU A CA 1
ATOM 823 C C . GLU A 1 100 ? 11.478 11.478 -12.703 1.00 56.66 100 GLU A C 1
ATOM 825 O O . GLU A 1 100 ? 11.843 12.534 -13.213 1.00 56.66 100 GLU A O 1
ATOM 830 N N . ARG A 1 101 ? 12.408 10.615 -12.278 1.00 51.22 101 ARG A N 1
ATOM 831 C CA . ARG A 1 101 ? 13.831 10.998 -12.281 1.00 51.22 101 ARG A CA 1
ATOM 832 C C . ARG A 1 101 ? 14.484 10.922 -13.672 1.00 51.22 101 ARG A C 1
ATOM 834 O O . ARG A 1 101 ? 15.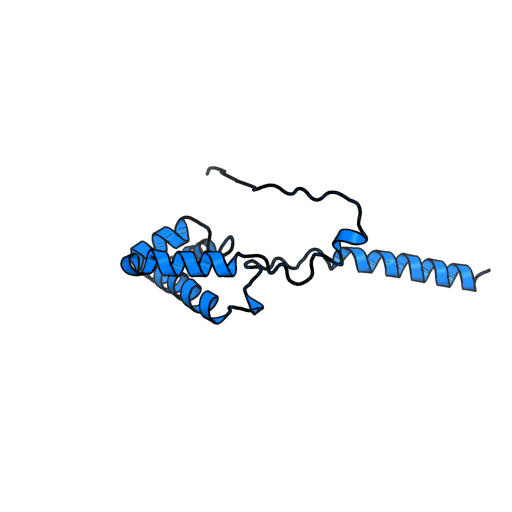453 11.631 -13.892 1.00 51.22 101 ARG A O 1
ATOM 841 N N . HIS A 1 102 ? 13.977 10.134 -14.629 1.00 45.12 102 HIS A N 1
ATOM 842 C CA . HIS A 1 102 ? 14.646 9.958 -15.939 1.00 45.12 102 HIS A CA 1
ATOM 843 C C . HIS A 1 102 ? 13.714 9.793 -17.161 1.00 45.12 102 HIS A C 1
ATOM 845 O O . HIS A 1 102 ? 14.168 9.426 -18.247 1.00 45.12 102 HIS A O 1
ATOM 851 N N . ARG A 1 103 ? 12.413 10.103 -17.045 1.00 48.53 103 ARG A N 1
ATOM 852 C CA . ARG A 1 103 ? 11.463 10.046 -18.180 1.00 48.53 103 ARG A CA 1
ATOM 853 C C . ARG A 1 103 ? 11.507 11.296 -19.082 1.00 48.53 103 ARG A C 1
ATOM 855 O O . ARG A 1 103 ? 10.685 11.432 -19.974 1.00 48.53 103 ARG A O 1
ATOM 862 N N . SER A 1 104 ? 12.483 12.188 -18.933 1.00 47.00 104 SER A N 1
ATOM 863 C CA . SER A 1 104 ? 12.658 13.319 -19.864 1.00 47.00 104 SER A CA 1
ATOM 864 C C . SER A 1 104 ? 13.577 12.981 -21.043 1.00 47.00 104 SER A C 1
ATOM 866 O O . SER A 1 104 ? 13.494 13.617 -22.087 1.00 47.00 104 SER A O 1
ATOM 868 N N . PHE A 1 105 ? 14.446 11.969 -20.912 1.00 47.56 105 PHE A N 1
ATOM 869 C CA . PHE A 1 105 ? 15.410 11.639 -21.971 1.00 47.56 105 PHE A CA 1
ATOM 870 C C . PHE A 1 105 ? 14.859 10.623 -22.985 1.00 47.56 105 PHE A C 1
ATOM 872 O O . PHE A 1 105 ? 15.153 10.710 -24.172 1.00 47.56 105 PHE A O 1
ATOM 879 N N . LEU A 1 106 ? 14.003 9.690 -22.547 1.00 50.47 106 LEU A N 1
ATOM 880 C CA . LEU A 1 106 ? 13.439 8.655 -23.427 1.00 50.47 106 LEU A CA 1
ATOM 881 C C . LEU A 1 106 ? 12.185 9.105 -24.197 1.00 50.47 106 LEU A C 1
ATOM 883 O O . LEU A 1 106 ? 11.884 8.539 -25.243 1.00 50.47 106 LEU A O 1
ATOM 887 N N . THR A 1 107 ? 11.472 10.137 -23.734 1.00 51.91 107 THR A N 1
ATOM 888 C CA . THR A 1 107 ? 10.289 10.693 -24.426 1.00 51.91 107 THR A CA 1
ATOM 889 C C . THR A 1 107 ? 10.644 11.656 -25.561 1.00 51.91 107 THR A C 1
ATOM 891 O O . THR A 1 107 ? 9.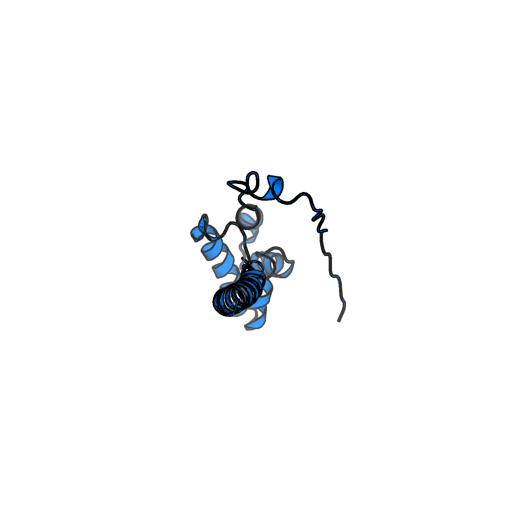803 11.915 -26.414 1.00 51.91 107 THR A O 1
ATOM 894 N N . SER A 1 108 ? 11.890 12.138 -25.628 1.00 44.81 108 SER A N 1
ATOM 895 C CA . SER A 1 108 ? 12.342 13.036 -26.702 1.00 44.81 108 SER A CA 1
ATOM 896 C C . SER A 1 108 ? 12.673 12.295 -28.011 1.00 44.81 108 SER A C 1
ATOM 898 O O . SER A 1 108 ? 12.538 12.856 -29.094 1.00 44.81 108 SER A O 1
ATOM 900 N N . ILE A 1 109 ? 13.047 11.007 -27.948 1.00 52.34 109 ILE A N 1
ATOM 901 C CA . ILE A 1 109 ? 13.383 10.214 -29.151 1.00 52.34 109 ILE A CA 1
ATOM 902 C C . ILE A 1 109 ? 12.139 9.586 -29.802 1.00 52.34 109 ILE A C 1
ATOM 904 O O . ILE A 1 109 ? 12.140 9.310 -31.000 1.00 52.34 109 ILE A O 1
ATOM 908 N N . GLN A 1 110 ? 11.055 9.386 -29.048 1.00 45.03 110 GLN A N 1
ATOM 909 C CA . GLN A 1 110 ? 9.840 8.750 -29.552 1.00 45.03 110 GLN A CA 1
ATOM 910 C C . GLN A 1 110 ? 8.683 9.754 -29.562 1.00 45.03 110 GLN A C 1
ATOM 912 O O . GLN A 1 110 ? 7.821 9.762 -28.687 1.00 45.03 110 GLN A O 1
ATOM 917 N N . GLY A 1 111 ? 8.653 10.601 -30.594 1.00 52.19 111 GLY A N 1
ATOM 918 C CA . GLY A 1 111 ? 7.415 11.253 -31.009 1.00 52.19 111 GLY A CA 1
ATOM 919 C C . GLY A 1 111 ? 6.365 10.173 -31.277 1.00 52.19 111 GLY A C 1
ATOM 920 O O . GLY A 1 111 ? 6.461 9.435 -32.254 1.00 52.19 111 GLY A O 1
ATOM 921 N N . GLY A 1 112 ? 5.409 10.013 -30.367 1.00 42.94 112 GLY A N 1
ATOM 922 C CA . GLY A 1 112 ? 4.417 8.949 -30.472 1.00 42.94 112 GLY A CA 1
ATOM 923 C C . GLY A 1 112 ? 3.654 8.744 -29.175 1.00 42.94 112 GLY A C 1
ATOM 924 O O . GLY A 1 112 ? 4.073 7.974 -28.322 1.00 42.94 112 GLY A O 1
ATOM 925 N N . ALA A 1 113 ? 2.544 9.469 -29.064 1.00 53.59 113 ALA A N 1
ATOM 926 C CA . ALA A 1 113 ? 1.412 9.267 -28.167 1.00 53.59 113 ALA A CA 1
ATOM 927 C C . ALA A 1 113 ? 1.457 8.033 -27.240 1.00 53.59 113 ALA A C 1
ATOM 929 O O . ALA A 1 113 ? 1.337 6.891 -27.679 1.00 53.59 113 ALA A O 1
ATOM 930 N N . ALA A 1 114 ? 1.441 8.289 -25.934 1.00 45.88 114 ALA A N 1
ATOM 931 C CA . ALA A 1 114 ? 0.801 7.393 -24.982 1.00 45.88 114 ALA A CA 1
ATOM 932 C C . ALA A 1 114 ? 0.069 8.229 -23.931 1.00 45.88 114 ALA A C 1
ATOM 934 O O . ALA A 1 114 ? 0.502 8.371 -22.792 1.00 45.88 114 ALA A O 1
ATOM 935 N N . ILE A 1 115 ? -1.079 8.776 -24.336 1.00 52.44 115 ILE A N 1
ATOM 936 C CA . ILE A 1 115 ? -2.193 8.905 -23.403 1.00 52.44 115 ILE A CA 1
ATOM 937 C C . ILE A 1 115 ? -2.508 7.461 -23.010 1.00 52.44 115 ILE A C 1
ATOM 939 O O . ILE A 1 115 ? -2.869 6.664 -23.881 1.00 52.44 115 ILE A O 1
ATOM 943 N N . ARG A 1 116 ? -2.355 7.089 -21.739 1.00 49.09 116 ARG A N 1
ATOM 944 C CA . ARG A 1 116 ? -3.164 5.987 -21.227 1.00 49.09 116 ARG A CA 1
ATOM 945 C C . ARG A 1 116 ? -3.963 6.410 -20.015 1.00 49.09 116 ARG A C 1
ATOM 947 O O . ARG A 1 116 ? -3.436 7.124 -19.164 1.00 49.09 116 ARG A O 1
ATOM 954 N N . PRO A 1 117 ? -5.242 6.014 -19.998 1.00 39.59 117 PRO A N 1
ATOM 955 C CA . PRO A 1 117 ? -6.241 6.568 -19.120 1.00 39.59 117 PRO A CA 1
ATOM 956 C C . PRO A 1 117 ? -6.231 5.811 -17.796 1.00 39.59 117 PRO A C 1
ATOM 958 O O . PRO A 1 117 ? -5.733 4.690 -17.690 1.00 39.59 117 PRO A O 1
ATOM 961 N N . HIS A 1 118 ? -6.847 6.444 -16.809 1.00 41.94 118 HIS A N 1
ATOM 962 C CA . HIS A 1 118 ? -7.445 5.785 -15.662 1.00 41.9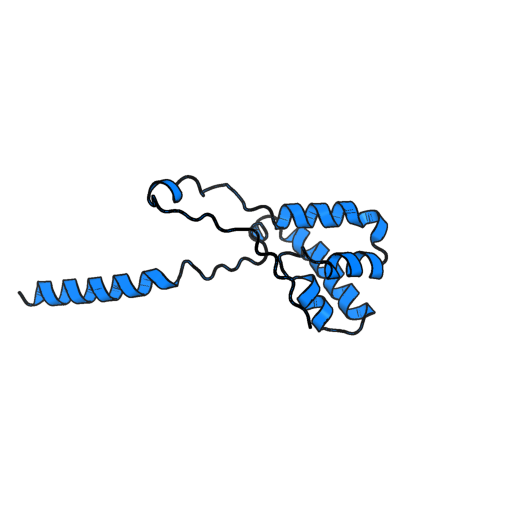4 118 HIS A CA 1
ATOM 963 C C . HIS A 1 118 ? -8.353 4.654 -16.179 1.00 41.94 118 HIS A C 1
ATOM 965 O O . HIS A 1 118 ? -9.354 4.924 -16.841 1.00 41.94 118 HIS A O 1
ATOM 971 N N . ALA A 1 119 ? -7.962 3.399 -15.969 1.00 37.88 119 ALA A N 1
ATOM 972 C CA . ALA A 1 119 ? -8.848 2.264 -16.177 1.00 37.88 119 ALA A CA 1
ATOM 973 C C . ALA A 1 119 ? -9.540 1.987 -14.841 1.00 37.88 119 ALA A C 1
ATOM 975 O O . ALA A 1 119 ? -9.029 1.246 -14.004 1.00 37.88 119 ALA A O 1
ATOM 976 N N . ASP A 1 120 ? -10.673 2.657 -14.639 1.00 50.06 120 ASP A N 1
ATOM 977 C CA . ASP A 1 120 ? -11.757 2.102 -13.839 1.00 50.06 120 ASP A CA 1
ATOM 978 C C . ASP A 1 120 ? -12.219 0.812 -14.529 1.00 50.06 120 ASP A C 1
ATOM 980 O O . ASP A 1 120 ? -12.647 0.849 -15.683 1.00 50.06 120 ASP A O 1
ATOM 984 N N . ASP A 1 121 ? -12.127 -0.321 -13.839 1.00 42.84 121 ASP A N 1
ATOM 985 C CA . ASP A 1 121 ? -12.906 -1.510 -14.180 1.00 42.84 121 ASP A CA 1
ATOM 986 C C . ASP A 1 121 ? -13.774 -1.864 -12.975 1.00 42.84 121 ASP A C 1
ATOM 988 O O . ASP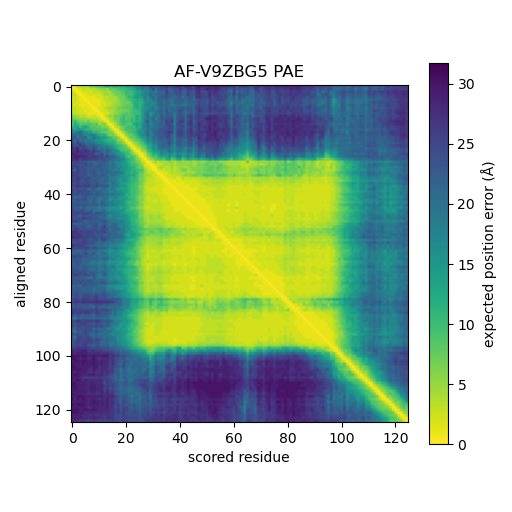 A 1 121 ? -13.373 -2.564 -12.043 1.00 42.84 121 ASP A O 1
ATOM 992 N N . GLY A 1 122 ? -14.972 -1.285 -12.987 1.00 45.41 122 GLY A N 1
ATOM 993 C CA . GLY A 1 122 ? -16.117 -1.887 -12.343 1.00 45.41 122 GLY A CA 1
ATOM 994 C C . GLY A 1 122 ? -16.654 -3.001 -13.236 1.00 45.41 122 GLY A C 1
ATOM 995 O O . GLY A 1 122 ? -17.328 -2.726 -14.224 1.00 45.41 122 GLY A O 1
ATOM 996 N N . THR A 1 123 ? -16.428 -4.243 -12.826 1.00 41.12 123 THR A N 1
ATOM 997 C CA . THR A 1 123 ? -17.195 -5.431 -13.227 1.00 41.12 123 THR A CA 1
ATOM 998 C C . THR A 1 123 ? -17.290 -6.327 -11.983 1.00 41.12 123 THR A C 1
ATOM 1000 O O . THR A 1 123 ? -16.303 -6.865 -11.501 1.00 41.12 123 THR A O 1
ATOM 1003 N N . ALA A 1 124 ? -18.384 -6.273 -11.216 1.00 35.84 124 ALA A N 1
ATOM 1004 C CA . ALA A 1 124 ? -19.621 -7.025 -11.439 1.00 35.84 124 ALA A CA 1
ATOM 1005 C C . ALA A 1 124 ? -19.372 -8.528 -11.680 1.00 35.84 124 ALA A C 1
ATOM 1007 O O . ALA A 1 124 ? -19.326 -8.954 -12.829 1.00 35.84 124 ALA A O 1
ATOM 1008 N N . TYR A 1 125 ? -19.194 -9.298 -10.598 1.00 35.38 125 TYR A N 1
ATOM 1009 C CA . TYR A 1 125 ? -19.943 -10.524 -10.256 1.00 35.38 125 TYR A CA 1
ATOM 1010 C C . TYR A 1 125 ? -19.551 -11.022 -8.857 1.00 35.38 125 TYR A C 1
ATOM 1012 O O . TYR A 1 125 ? -18.337 -11.043 -8.549 1.00 35.38 125 TYR A O 1
#

pLDDT: mean 74.83, std 19.34, range [35.38, 94.56]

Organism: Scylla paramamosain (NCBI:txid85552)

Radius of gyration: 21.53 Å; Cα contacts (8 Å, |Δi|>4): 77; chains: 1; bounding box: 48×30×66 Å

Solvent-accessible surface area (backbone atoms only — not comparable to full-atom values): 7548 Å² total; per-residue (Å²): 113,66,68,59,52,54,53,51,51,52,49,56,55,55,61,61,65,65,74,70,68,86,77,73,78,78,55,65,34,61,24,36,90,85,37,52,72,56,50,52,59,58,47,50,47,26,50,54,30,15,57,76,70,70,33,73,67,48,28,60,59,18,53,38,72,34,43,66,46,70,56,34,58,50,26,37,58,71,66,69,41,58,87,52,44,67,60,54,53,49,48,38,51,55,30,51,40,66,73,80,83,63,68,72,69,65,55,70,78,49,87,69,87,76,90,76,76,89,78,83,78,89,73,93,130

Sequence (125 aa):
MWLLAVVVMAALWSLSVQRTAARMIDDECPNLIGNRDLYEKVDWICEDCANIFRKIRMGYRCRRNCFYNEEFTWCISATENTEHKKELMQWVAILRATPERHRSFLTSIQGGAAIRPHADDGTAY